Protein AF-R7PE10-F1 (afdb_monomer_lite)

Sequence (151 aa):
MESRLYNHFIDLTVTGHSGDSTVVWYKQIDTQYNHSYPWTYMPRTNENVFPLPYLKSQQSVAYDNRIMTIGLTPQGTLSDIYTSADNGRTWFSGEEYVGPANAQASNQVAMLCTPDHFVWLFCGGSGQIWRGRLNRMGWTENQTSFTRTAH

Foldseek 3Di:
DDDPPCPQKDKDWDWDDDPFFIWIWIWIAGNVVRDTDDIDTDDDDPPQPAADTRFAQKDWDCAPCWIWIWHADPQQWTDAIWIGNPRRSHIDRDPQRGDDPPDGARHHKYWDADPLGWIWIAHHPVRDIDIDHGPVSNDDDDPPDDDDDDD

Radius of gyration: 19.05 Å; chains: 1; bounding box: 40×42×66 Å

pLDDT: mean 86.99, std 12.26, range [32.38, 97.5]

Secondary structure (DSSP, 8-state):
---GGGTTEEEEEEEEEETTEEEEEEEEEETTTTEEPPPEEEPPPTT-SSPPPP-EEEEEEEETTEEEEEEE-TTSPBPPPEEESSTTSS-B--TTSPPPTT---SS-EEEEE-TT--EEEEETTTTEEEEE--GGGG-------------

Structure (mmCIF, N/CA/C/O backbone):
data_AF-R7PE10-F1
#
_entry.id   AF-R7PE10-F1
#
loop_
_atom_site.group_PDB
_atom_site.id
_atom_site.type_symbol
_atom_site.label_atom_id
_atom_site.label_alt_id
_atom_site.label_comp_id
_atom_site.label_asym_id
_atom_site.label_entity_id
_atom_site.label_seq_id
_atom_site.pdbx_PDB_ins_code
_atom_site.Cartn_x
_atom_site.Cartn_y
_atom_site.Cartn_z
_atom_site.occupancy
_atom_site.B_iso_or_equiv
_atom_site.auth_seq_id
_atom_site.auth_comp_id
_atom_site.auth_asym_id
_atom_site.auth_atom_id
_atom_site.pdbx_PDB_model_num
ATOM 1 N N . MET A 1 1 ? 1.672 4.671 -23.386 1.00 32.38 1 MET A N 1
ATOM 2 C CA . MET A 1 1 ? 2.798 4.462 -24.318 1.00 32.38 1 MET A CA 1
ATOM 3 C C . MET A 1 1 ? 4.008 4.135 -23.456 1.00 32.38 1 MET A C 1
ATOM 5 O O . MET A 1 1 ? 4.676 5.044 -22.987 1.00 32.38 1 MET A O 1
ATOM 9 N N . GLU A 1 2 ? 4.193 2.858 -23.121 1.00 33.59 2 GLU A N 1
ATOM 10 C CA . GLU A 1 2 ? 5.354 2.406 -22.347 1.00 33.59 2 GLU A CA 1
ATOM 11 C C . GLU A 1 2 ? 6.595 2.429 -23.246 1.00 33.59 2 GLU A C 1
ATOM 13 O O . GLU A 1 2 ? 6.574 1.939 -24.379 1.00 33.59 2 GLU A O 1
ATOM 18 N N . SER A 1 3 ? 7.670 3.047 -22.763 1.00 32.41 3 SER A N 1
ATOM 19 C CA . SER A 1 3 ? 8.963 3.035 -23.441 1.00 32.41 3 SER A CA 1
ATOM 20 C C . SER A 1 3 ? 9.518 1.609 -23.438 1.00 32.41 3 SER A C 1
ATOM 22 O O . SER A 1 3 ? 9.800 1.048 -22.383 1.00 32.41 3 SER A O 1
ATOM 24 N N . ARG A 1 4 ? 9.727 1.029 -24.627 1.00 47.34 4 ARG A N 1
ATOM 25 C CA . ARG A 1 4 ? 10.306 -0.318 -24.813 1.00 47.34 4 ARG A CA 1
ATOM 26 C C . ARG A 1 4 ? 11.759 -0.457 -24.324 1.00 47.34 4 ARG A C 1
ATOM 28 O O . ARG A 1 4 ? 12.301 -1.554 -24.383 1.00 47.34 4 ARG A O 1
ATOM 35 N N . LEU A 1 5 ? 12.400 0.620 -23.862 1.00 53.97 5 LEU A N 1
ATOM 36 C CA . LEU A 1 5 ? 13.821 0.626 -23.494 1.00 53.97 5 LEU A CA 1
ATOM 37 C C . LEU A 1 5 ? 14.114 0.047 -22.097 1.00 53.97 5 LEU A C 1
ATOM 39 O O . LEU A 1 5 ? 15.261 -0.299 -21.837 1.00 53.97 5 LEU A O 1
ATOM 43 N N . TYR A 1 6 ? 13.108 -0.112 -21.228 1.00 58.75 6 TYR A N 1
ATOM 44 C CA . TYR A 1 6 ? 13.314 -0.477 -19.814 1.00 58.75 6 TYR A CA 1
ATOM 45 C C . TYR A 1 6 ? 12.623 -1.781 -19.372 1.00 58.75 6 TYR A C 1
ATOM 47 O O . TYR A 1 6 ? 12.499 -2.030 -18.181 1.00 58.75 6 TYR A O 1
ATOM 55 N N . ASN A 1 7 ? 12.214 -2.652 -20.304 1.00 72.50 7 ASN A N 1
ATOM 56 C CA . ASN A 1 7 ? 11.528 -3.921 -19.983 1.00 72.50 7 ASN A CA 1
ATOM 57 C C . ASN A 1 7 ? 12.397 -4.933 -19.195 1.00 72.50 7 ASN A C 1
ATOM 59 O O . ASN A 1 7 ? 11.908 -5.954 -18.731 1.00 72.50 7 ASN A O 1
ATOM 63 N N . HIS A 1 8 ? 13.699 -4.688 -19.053 1.00 86.12 8 HIS A N 1
ATOM 64 C CA . HIS A 1 8 ? 14.573 -5.543 -18.250 1.00 86.12 8 HIS A CA 1
ATOM 65 C C . HIS A 1 8 ? 14.785 -5.021 -16.827 1.00 86.12 8 HIS A C 1
ATOM 67 O O . HIS A 1 8 ? 15.413 -5.722 -16.038 1.00 86.12 8 HIS A O 1
ATOM 73 N N . PHE A 1 9 ? 14.271 -3.842 -16.468 1.00 87.94 9 PHE A N 1
ATOM 74 C CA . PHE A 1 9 ? 14.392 -3.334 -15.106 1.00 87.94 9 PHE A CA 1
ATOM 75 C C . PHE A 1 9 ? 13.174 -3.674 -14.254 1.00 87.94 9 PHE A C 1
ATOM 77 O O . PHE A 1 9 ? 12.032 -3.494 -14.666 1.00 87.94 9 PHE A O 1
ATOM 84 N N . ILE A 1 10 ? 13.443 -4.134 -13.036 1.00 88.88 10 ILE A N 1
ATOM 85 C CA . ILE A 1 10 ? 12.460 -4.335 -11.977 1.00 88.88 10 ILE A CA 1
ATOM 86 C C . ILE A 1 10 ? 12.789 -3.364 -10.850 1.00 88.88 10 ILE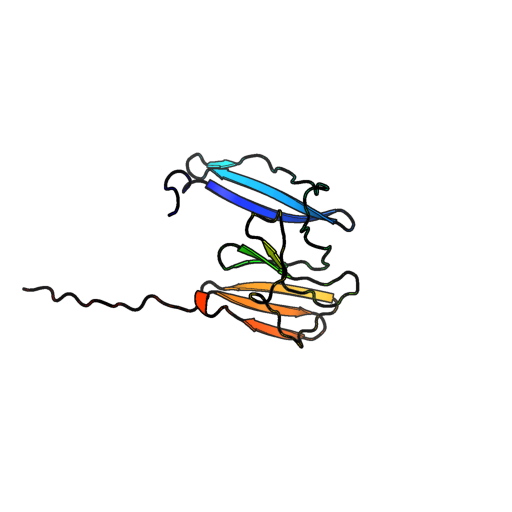 A C 1
ATOM 88 O O . ILE A 1 10 ? 13.900 -3.391 -10.313 1.00 88.88 10 ILE A O 1
ATOM 92 N N . ASP A 1 11 ? 11.806 -2.562 -10.456 1.00 87.69 11 ASP A N 1
ATOM 93 C CA . ASP A 1 11 ? 11.891 -1.715 -9.273 1.00 87.69 11 ASP A CA 1
ATOM 94 C C . ASP A 1 11 ? 11.271 -2.427 -8.070 1.00 87.69 11 ASP A C 1
ATOM 96 O O . ASP A 1 11 ? 10.132 -2.895 -8.099 1.00 87.69 11 ASP A O 1
ATOM 100 N N . LEU A 1 12 ? 12.033 -2.496 -6.984 1.00 89.75 12 LEU A N 1
ATOM 101 C CA . LEU A 1 12 ? 11.570 -2.930 -5.676 1.00 89.75 12 LEU A CA 1
ATOM 102 C C . LEU A 1 12 ? 11.438 -1.706 -4.779 1.00 89.75 12 LEU A C 1
ATOM 104 O O . LEU A 1 12 ? 12.413 -0.988 -4.555 1.00 89.75 12 LEU A O 1
ATOM 108 N N . THR A 1 13 ? 10.251 -1.505 -4.219 1.00 90.44 13 THR A N 1
ATOM 109 C CA . THR A 1 13 ? 9.988 -0.483 -3.203 1.00 90.44 13 THR A CA 1
ATOM 110 C C . THR A 1 13 ? 9.643 -1.157 -1.888 1.00 90.44 13 THR A C 1
ATOM 112 O O . THR A 1 13 ? 8.770 -2.021 -1.831 1.00 90.44 13 THR A O 1
ATOM 115 N N . VAL A 1 14 ? 10.317 -0.741 -0.819 1.00 90.62 14 VAL A N 1
ATOM 116 C CA . VAL A 1 14 ? 10.036 -1.182 0.546 1.00 90.62 14 VAL A CA 1
ATOM 117 C C . VAL A 1 14 ? 9.724 0.038 1.391 1.00 90.62 14 VAL A C 1
ATOM 119 O O . VAL A 1 14 ? 10.516 0.974 1.485 1.00 90.62 14 VAL A O 1
ATOM 122 N N . THR A 1 15 ? 8.564 0.003 2.029 1.00 88.12 15 THR A N 1
ATOM 123 C CA . THR A 1 15 ? 8.124 0.994 3.007 1.00 88.12 15 THR A CA 1
ATOM 124 C C . THR A 1 15 ? 8.238 0.396 4.400 1.00 88.12 15 THR A C 1
ATOM 126 O O . THR A 1 15 ? 7.787 -0.725 4.630 1.00 88.12 15 THR A O 1
ATOM 129 N N . GLY A 1 16 ? 8.818 1.139 5.332 1.00 85.88 16 GLY A N 1
ATOM 130 C CA . GLY A 1 16 ? 8.923 0.737 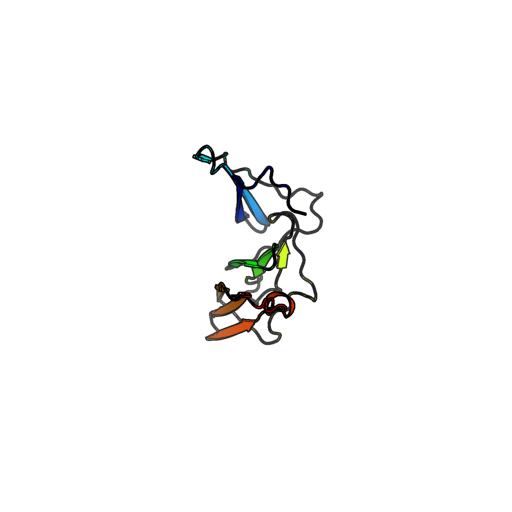6.730 1.00 85.88 16 GLY A CA 1
ATOM 131 C C . GLY A 1 16 ? 8.853 1.941 7.655 1.00 85.88 16 GLY A C 1
ATOM 132 O O . GLY A 1 16 ? 8.450 3.027 7.240 1.00 85.88 16 GLY A O 1
ATOM 133 N N . HIS A 1 17 ? 9.293 1.767 8.898 1.00 85.38 17 HIS A N 1
ATOM 134 C CA . HIS A 1 17 ? 9.270 2.831 9.899 1.00 85.38 17 HIS A CA 1
ATOM 135 C C . HIS A 1 17 ? 10.646 3.058 10.517 1.00 85.38 17 HIS A C 1
ATOM 137 O O . HIS A 1 17 ? 11.396 2.115 10.763 1.00 85.38 17 HIS A O 1
ATOM 143 N N . SER A 1 18 ? 10.943 4.322 10.800 1.00 83.00 18 SER A N 1
ATOM 144 C CA . SER A 1 18 ? 12.053 4.747 11.648 1.00 83.00 18 SER A CA 1
ATOM 145 C C . SER A 1 18 ? 11.502 5.744 12.662 1.00 83.00 18 SER A C 1
ATOM 147 O O . SER A 1 18 ? 11.205 6.888 12.312 1.00 83.00 18 SER A O 1
ATOM 149 N N . GLY A 1 19 ? 11.315 5.298 13.907 1.00 82.19 19 GLY A N 1
ATOM 150 C CA . GLY A 1 19 ? 10.530 6.041 14.896 1.00 82.19 19 GLY A CA 1
ATOM 151 C C . GLY A 1 19 ? 9.096 6.258 14.403 1.00 82.19 19 GLY A C 1
ATOM 152 O O . GLY A 1 19 ? 8.478 5.334 13.876 1.00 82.19 19 GLY A O 1
ATOM 153 N N . ASP A 1 20 ? 8.611 7.494 14.498 1.00 77.19 20 ASP A N 1
ATOM 154 C CA . ASP A 1 20 ? 7.248 7.877 14.100 1.00 77.19 20 ASP A CA 1
ATOM 155 C C . ASP A 1 20 ? 7.147 8.346 12.636 1.00 77.19 20 ASP A C 1
ATOM 157 O O . ASP A 1 20 ? 6.196 9.023 12.248 1.00 77.19 20 ASP A O 1
ATOM 161 N N . SER A 1 21 ? 8.149 8.044 11.806 1.00 76.56 21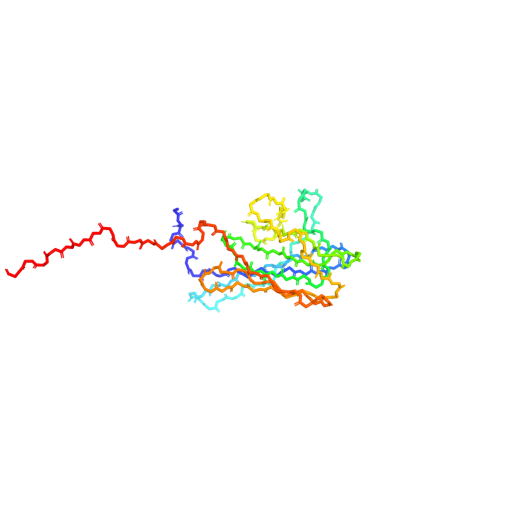 SER A N 1
ATOM 162 C CA . SER A 1 21 ? 8.164 8.407 10.385 1.00 76.56 21 SER A CA 1
ATOM 163 C C . SER A 1 21 ? 8.229 7.177 9.491 1.00 76.56 21 SER A C 1
ATOM 165 O O . SER A 1 21 ? 8.971 6.229 9.759 1.00 76.56 21 SER A O 1
ATOM 167 N N . THR A 1 22 ? 7.480 7.218 8.391 1.00 81.44 22 THR A N 1
ATOM 168 C CA . THR A 1 22 ? 7.630 6.253 7.301 1.00 81.44 22 THR A CA 1
ATOM 169 C C . THR A 1 22 ? 8.942 6.509 6.569 1.00 81.44 22 THR A C 1
ATOM 171 O O . THR A 1 22 ? 9.281 7.650 6.250 1.00 81.44 22 THR A O 1
ATOM 174 N N . VAL A 1 23 ? 9.667 5.433 6.289 1.00 88.25 23 VAL A N 1
ATOM 175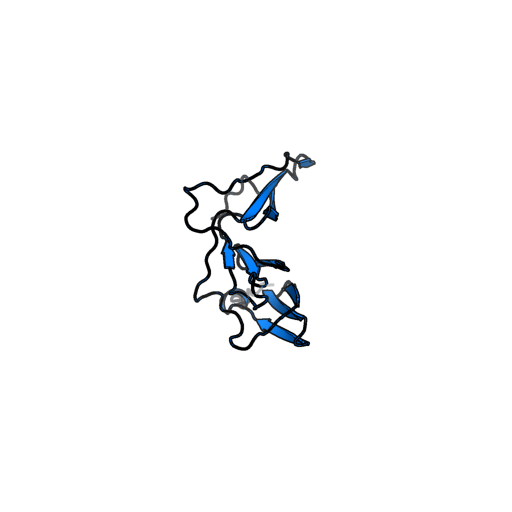 C CA . VAL A 1 23 ? 10.886 5.428 5.483 1.00 88.25 23 VAL A CA 1
ATOM 176 C C . VAL A 1 23 ? 10.674 4.605 4.227 1.00 88.25 23 VAL A C 1
ATOM 178 O O . VAL A 1 23 ? 9.990 3.580 4.260 1.00 88.25 23 VAL A O 1
ATOM 181 N N . VAL A 1 24 ? 11.285 5.041 3.128 1.00 89.62 24 VAL A N 1
ATOM 182 C CA . VAL A 1 24 ? 11.210 4.338 1.849 1.00 89.62 24 VAL A CA 1
ATOM 183 C C . VAL A 1 24 ? 12.603 3.978 1.377 1.00 89.62 24 VAL A C 1
ATOM 185 O O . VAL A 1 24 ? 13.525 4.793 1.395 1.00 89.62 24 VAL A O 1
ATOM 188 N N . TRP A 1 25 ? 12.736 2.733 0.950 1.00 91.69 25 TRP A N 1
ATOM 189 C CA . TRP A 1 25 ? 13.923 2.201 0.313 1.00 91.69 25 TRP A CA 1
ATOM 190 C C . TRP A 1 25 ? 13.537 1.710 -1.067 1.00 91.69 25 TRP A C 1
ATOM 192 O O . TRP A 1 25 ? 12.503 1.061 -1.233 1.00 91.69 25 TRP A O 1
ATOM 202 N N . TYR A 1 26 ? 14.377 2.001 -2.050 1.00 91.06 26 TYR A N 1
ATOM 203 C CA . TYR A 1 26 ? 14.200 1.460 -3.387 1.00 91.06 26 TYR A CA 1
ATOM 204 C C . TYR A 1 26 ? 15.453 0.746 -3.859 1.00 91.06 26 TYR A C 1
ATOM 206 O O . TYR A 1 26 ? 16.574 1.053 -3.439 1.00 91.06 26 TYR A O 1
ATOM 214 N N . LYS A 1 27 ? 15.237 -0.225 -4.733 1.00 92.50 27 LYS A N 1
ATOM 215 C CA . LYS A 1 27 ? 16.286 -0.988 -5.382 1.00 92.50 27 LYS A CA 1
ATOM 216 C C . LYS A 1 27 ? 15.848 -1.321 -6.793 1.00 92.50 27 LYS A C 1
ATOM 218 O O . LYS A 1 27 ? 14.733 -1.780 -6.996 1.00 92.50 27 LYS A O 1
ATOM 223 N N . GLN A 1 28 ? 16.761 -1.148 -7.732 1.00 92.44 28 GLN A N 1
ATOM 224 C CA . GLN A 1 28 ? 16.553 -1.503 -9.125 1.00 92.44 28 GLN A CA 1
ATOM 225 C C . GLN A 1 28 ? 17.314 -2.794 -9.438 1.00 92.44 28 GLN A C 1
ATOM 227 O O . GLN A 1 28 ? 18.435 -3.009 -8.960 1.00 92.44 28 GLN A O 1
ATOM 232 N N . ILE A 1 29 ? 16.697 -3.675 -10.217 1.00 92.81 29 ILE A N 1
ATOM 233 C CA . ILE A 1 29 ? 17.282 -4.933 -10.679 1.00 92.81 29 ILE A CA 1
ATOM 234 C C . ILE A 1 29 ? 17.225 -4.951 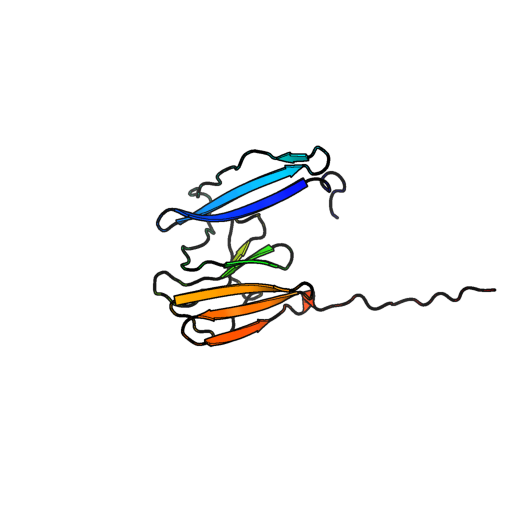-12.198 1.00 92.81 29 ILE A C 1
ATOM 236 O O . ILE A 1 29 ? 16.156 -4.831 -12.779 1.00 92.81 29 ILE A O 1
ATOM 240 N N . ASP A 1 30 ? 18.377 -5.130 -12.825 1.00 92.88 30 ASP A N 1
ATOM 241 C CA . ASP A 1 30 ? 18.515 -5.391 -14.248 1.00 92.88 30 ASP A CA 1
ATOM 242 C C . ASP A 1 30 ? 18.482 -6.904 -14.493 1.00 92.88 30 ASP A C 1
ATOM 244 O O . ASP A 1 30 ? 19.421 -7.637 -14.173 1.00 92.88 30 ASP A O 1
ATOM 248 N N . THR A 1 31 ? 17.382 -7.384 -15.056 1.00 92.56 31 THR A N 1
ATOM 249 C CA . THR A 1 31 ? 17.171 -8.800 -15.374 1.00 92.56 31 THR A CA 1
ATOM 250 C C . THR A 1 31 ? 17.938 -9.264 -16.609 1.00 92.56 31 THR A C 1
ATOM 252 O O . THR A 1 31 ? 18.206 -10.457 -16.726 1.00 92.56 31 THR A O 1
ATOM 255 N N . GLN A 1 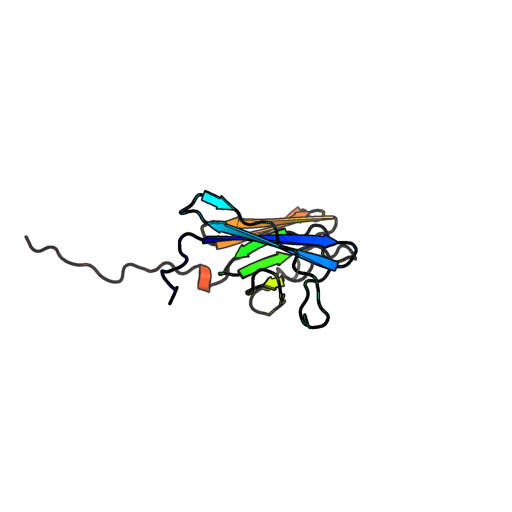32 ? 18.344 -8.358 -17.504 1.00 92.56 32 GLN A N 1
ATOM 256 C CA . GLN A 1 32 ? 19.103 -8.710 -18.703 1.00 92.56 32 GLN A CA 1
ATOM 257 C C . GLN A 1 32 ? 20.547 -9.071 -18.347 1.00 92.56 32 GLN A C 1
ATOM 259 O O . GLN A 1 32 ? 21.092 -10.036 -18.882 1.00 92.56 32 GLN A O 1
ATOM 264 N N . TYR A 1 33 ? 21.152 -8.325 -17.422 1.00 91.31 33 TYR A N 1
ATOM 265 C CA . TYR A 1 33 ? 22.524 -8.569 -16.967 1.00 91.31 33 TYR A CA 1
ATOM 266 C C . TYR A 1 33 ? 22.605 -9.264 -15.604 1.00 91.31 33 TYR A C 1
ATOM 268 O O . TYR A 1 33 ? 23.701 -9.420 -15.064 1.00 91.31 33 TYR A O 1
ATOM 276 N N . ASN A 1 34 ? 21.463 -9.679 -15.041 1.00 90.56 34 ASN A N 1
ATOM 277 C CA . ASN A 1 34 ? 21.351 -10.228 -13.687 1.00 90.56 34 ASN A CA 1
ATOM 278 C C . ASN A 1 34 ? 22.081 -9.351 -12.649 1.00 90.56 34 ASN A C 1
ATOM 280 O O . ASN A 1 34 ? 22.813 -9.836 -11.781 1.00 90.56 34 ASN A O 1
ATOM 284 N N . HIS A 1 35 ? 21.930 -8.034 -12.787 1.00 93.75 35 HIS A N 1
ATOM 285 C CA . HIS A 1 35 ? 22.614 -7.051 -11.964 1.00 93.75 35 HIS A CA 1
ATOM 286 C C . HIS A 1 35 ? 21.641 -6.411 -10.982 1.00 93.75 35 HIS A C 1
ATOM 288 O O . HIS A 1 35 ? 20.514 -6.061 -11.313 1.00 93.75 35 HIS A O 1
ATOM 294 N N . SER A 1 36 ? 22.087 -6.236 -9.746 1.00 93.88 36 SER A N 1
ATOM 295 C CA . SER A 1 36 ? 21.272 -5.703 -8.663 1.00 93.88 36 SER A CA 1
ATOM 296 C C . SER A 1 36 ? 21.965 -4.472 -8.095 1.00 93.88 36 SER A C 1
ATOM 298 O O . SER A 1 36 ? 23.013 -4.605 -7.458 1.00 93.88 36 SER A O 1
ATOM 300 N N . TYR A 1 37 ? 21.351 -3.303 -8.257 1.00 93.56 37 TYR A N 1
ATOM 301 C CA . TYR A 1 37 ? 21.878 -2.062 -7.698 1.00 93.56 37 TYR A CA 1
ATOM 302 C C . TYR A 1 37 ? 21.742 -2.041 -6.163 1.00 93.56 37 TYR A C 1
ATOM 304 O O . TYR A 1 37 ? 20.898 -2.752 -5.603 1.00 93.56 37 TYR A O 1
ATOM 312 N N . PRO A 1 38 ? 22.567 -1.259 -5.445 1.00 95.56 38 PRO A N 1
ATOM 313 C CA . PRO A 1 38 ? 22.432 -1.100 -4.002 1.00 95.56 38 PRO A CA 1
ATOM 314 C C . PRO A 1 38 ? 21.071 -0.520 -3.601 1.00 95.56 38 PRO A C 1
ATOM 316 O O . PRO A 1 38 ? 20.464 0.260 -4.337 1.00 95.56 38 PRO A O 1
ATOM 319 N N . TRP A 1 39 ? 20.619 -0.864 -2.395 1.00 94.50 39 TRP A N 1
ATOM 320 C CA . TRP A 1 39 ? 19.477 -0.192 -1.783 1.00 94.50 39 TRP A CA 1
ATOM 321 C C . TRP A 1 39 ? 19.780 1.288 -1.595 1.00 94.50 39 TRP A C 1
ATOM 323 O O . TRP A 1 39 ? 20.824 1.651 -1.055 1.00 94.50 39 TRP A O 1
ATOM 333 N N . THR A 1 40 ? 18.837 2.130 -1.994 1.00 91.69 40 THR A N 1
ATOM 334 C CA . THR A 1 40 ? 18.935 3.571 -1.807 1.00 91.69 40 THR A CA 1
ATOM 335 C C . THR A 1 40 ? 17.825 4.037 -0.879 1.00 91.69 40 THR A C 1
ATOM 337 O O . THR A 1 40 ? 16.641 3.775 -1.107 1.00 91.69 40 THR A O 1
ATOM 340 N N . TYR A 1 41 ? 18.230 4.727 0.184 1.00 89.00 41 TYR A N 1
ATOM 341 C CA . TYR A 1 41 ? 17.326 5.360 1.133 1.00 89.00 41 TYR A CA 1
ATOM 342 C C . TYR A 1 41 ? 16.737 6.631 0.527 1.00 89.00 41 TYR A C 1
ATOM 344 O O . TYR A 1 41 ? 17.480 7.493 0.055 1.00 89.00 41 TYR A O 1
ATOM 352 N N . MET A 1 42 ? 15.415 6.767 0.573 1.00 82.75 42 MET A N 1
ATOM 353 C CA . MET A 1 42 ? 14.737 8.021 0.270 1.00 82.75 42 MET A CA 1
ATOM 354 C C . MET A 1 42 ? 14.352 8.707 1.584 1.00 82.75 42 MET A C 1
ATOM 356 O O . MET A 1 42 ? 13.357 8.319 2.205 1.00 82.75 42 MET A O 1
ATOM 360 N N . PRO A 1 43 ? 15.130 9.704 2.044 1.00 75.00 43 PRO A N 1
ATOM 361 C CA . PRO A 1 43 ? 14.785 10.425 3.254 1.00 75.00 43 PRO A CA 1
ATOM 362 C C . PRO A 1 43 ? 13.507 11.228 3.045 1.00 75.00 43 PRO A C 1
ATOM 364 O O . PRO A 1 43 ? 13.256 11.779 1.971 1.00 75.00 43 PRO A O 1
ATOM 367 N N . ARG A 1 44 ? 12.732 11.374 4.119 1.00 74.94 44 ARG A N 1
ATOM 368 C CA . ARG A 1 44 ? 11.717 12.418 4.171 1.00 74.94 44 ARG A CA 1
ATOM 369 C C . ARG A 1 44 ? 12.427 13.771 4.152 1.00 74.94 44 ARG A C 1
ATOM 371 O O . ARG A 1 44 ? 13.199 14.078 5.058 1.00 74.94 44 ARG A O 1
ATOM 378 N N . THR A 1 45 ? 12.153 14.572 3.133 1.00 76.06 45 THR A N 1
ATOM 379 C CA . THR A 1 45 ? 12.592 15.967 3.057 1.00 76.06 45 THR A CA 1
ATOM 380 C C . THR A 1 45 ? 11.424 16.891 3.393 1.00 76.06 45 THR A C 1
ATOM 382 O O . THR A 1 45 ? 10.260 16.495 3.306 1.00 76.06 45 THR A O 1
ATOM 385 N N . ASN A 1 46 ? 11.722 18.139 3.757 1.00 78.75 46 ASN A N 1
ATOM 386 C CA . ASN A 1 46 ? 10.694 19.158 4.005 1.00 78.75 46 ASN A CA 1
ATOM 387 C C . ASN A 1 46 ? 9.885 19.500 2.740 1.00 78.75 46 ASN A C 1
ATOM 389 O O . ASN A 1 46 ? 8.801 20.063 2.834 1.00 78.75 46 ASN A O 1
ATOM 393 N N . GLU A 1 47 ? 10.411 19.150 1.566 1.00 77.56 47 GLU A N 1
ATOM 394 C CA . GLU A 1 47 ? 9.757 19.320 0.266 1.00 77.56 47 GLU A CA 1
ATOM 395 C C . GLU A 1 47 ? 8.684 18.251 0.009 1.00 77.56 47 GLU A C 1
ATOM 397 O O . GLU A 1 47 ? 7.835 18.424 -0.864 1.00 77.56 47 GLU A O 1
ATOM 402 N N . ASN A 1 48 ? 8.684 17.150 0.770 1.00 78.69 48 ASN A N 1
ATOM 403 C CA . ASN A 1 48 ? 7.652 16.131 0.663 1.00 78.69 48 ASN A CA 1
ATOM 404 C C . ASN A 1 48 ? 6.388 16.557 1.423 1.00 78.69 48 ASN A C 1
ATOM 406 O O . ASN A 1 48 ? 6.257 16.338 2.631 1.00 78.69 48 ASN A O 1
ATOM 410 N N . VAL A 1 49 ? 5.450 17.154 0.688 1.00 83.94 49 VAL A N 1
ATOM 411 C CA . VAL A 1 49 ? 4.182 17.675 1.223 1.00 83.94 49 VAL A CA 1
ATOM 412 C C . VAL A 1 49 ? 3.192 16.557 1.586 1.00 83.94 49 VAL A C 1
ATOM 414 O O . VAL A 1 49 ? 2.312 16.770 2.417 1.00 83.94 49 VAL A O 1
ATOM 417 N N . PHE A 1 50 ? 3.355 15.351 1.030 1.00 89.31 50 PHE A N 1
ATOM 418 C CA . PHE A 1 50 ? 2.411 14.236 1.183 1.00 89.31 50 PHE A CA 1
ATOM 419 C C . PHE A 1 50 ? 3.095 12.951 1.689 1.00 89.31 50 PHE A C 1
ATOM 421 O O . PHE A 1 50 ? 3.132 11.945 0.975 1.00 89.31 50 PHE A O 1
ATOM 428 N N . PRO A 1 51 ? 3.667 12.946 2.909 1.00 88.62 51 PRO A N 1
ATOM 429 C CA . PRO A 1 51 ? 4.268 11.745 3.475 1.00 88.62 51 PRO A CA 1
ATOM 430 C C . PRO A 1 51 ? 3.194 10.733 3.899 1.00 88.62 51 PRO A C 1
ATOM 432 O O . PRO A 1 51 ? 2.104 11.113 4.326 1.00 88.62 51 PRO A O 1
ATOM 435 N N . LEU A 1 52 ? 3.533 9.442 3.888 1.00 91.06 52 LEU A N 1
ATOM 436 C CA . LEU A 1 52 ? 2.705 8.437 4.557 1.00 91.06 52 LEU A CA 1
ATOM 437 C C . LEU A 1 52 ? 2.804 8.639 6.079 1.00 91.06 52 LEU A C 1
ATOM 439 O O . LEU A 1 52 ? 3.927 8.599 6.604 1.00 91.06 52 LEU A O 1
ATOM 443 N N . PRO A 1 53 ? 1.688 8.818 6.809 1.00 91.06 53 PRO A N 1
ATOM 444 C CA . PRO A 1 53 ? 1.716 8.809 8.268 1.00 91.06 53 PRO A CA 1
ATOM 445 C C . PRO A 1 53 ? 2.251 7.479 8.809 1.00 91.06 53 PRO A C 1
ATOM 447 O O . PRO A 1 53 ? 2.214 6.454 8.135 1.00 91.06 53 PRO A O 1
ATOM 450 N N . TYR A 1 54 ? 2.741 7.479 10.047 1.00 91.75 54 TYR A N 1
ATOM 451 C CA . TYR A 1 54 ? 3.114 6.234 10.711 1.00 91.75 54 TYR A CA 1
ATOM 452 C C . TYR A 1 54 ? 1.883 5.341 10.917 1.00 91.75 54 TYR A C 1
ATOM 454 O O . TYR A 1 54 ? 0.885 5.772 11.502 1.00 91.75 54 TYR A O 1
ATOM 462 N N . LEU A 1 55 ? 1.983 4.090 10.463 1.00 93.19 55 LEU A N 1
ATOM 463 C CA . LEU A 1 55 ? 0.933 3.082 10.556 1.00 93.19 55 LEU A CA 1
ATOM 464 C C . LEU A 1 55 ? 1.471 1.817 11.235 1.00 93.19 55 LEU A C 1
ATOM 466 O O . LEU A 1 55 ? 2.379 1.161 10.738 1.00 93.19 55 LEU A O 1
ATOM 470 N N . LYS A 1 56 ? 0.877 1.410 12.354 1.00 93.06 56 LYS A N 1
ATOM 471 C CA . LYS A 1 56 ? 1.135 0.097 12.956 1.00 93.06 56 LYS A CA 1
ATOM 472 C C . LYS A 1 56 ? 0.573 -0.999 12.052 1.00 93.06 56 LYS A C 1
ATOM 474 O O . LYS A 1 56 ? -0.450 -0.808 11.401 1.00 93.06 56 LYS A O 1
ATOM 479 N N . SER A 1 57 ? 1.206 -2.173 12.047 1.00 94.25 57 SER A N 1
ATOM 480 C CA . SER A 1 57 ? 0.774 -3.308 11.215 1.00 94.25 57 SER A CA 1
ATOM 481 C C . SER A 1 57 ? 0.590 -2.937 9.731 1.00 94.25 57 SER A C 1
ATOM 483 O O . SER A 1 57 ? -0.294 -3.486 9.078 1.00 94.25 57 SER A O 1
ATOM 485 N N . GLN A 1 58 ? 1.392 -2.005 9.199 1.00 94.25 58 GLN A N 1
ATOM 486 C CA . GLN A 1 58 ? 1.282 -1.552 7.813 1.00 94.25 58 GLN A CA 1
ATOM 487 C C . GLN A 1 58 ? 1.351 -2.731 6.834 1.00 94.25 58 GLN A C 1
ATOM 489 O O . GLN A 1 58 ? 2.210 -3.603 6.960 1.00 94.25 58 GLN A O 1
ATOM 494 N N . GLN A 1 59 ? 0.454 -2.740 5.854 1.00 94.94 59 GLN A N 1
ATOM 495 C CA . GLN A 1 59 ? 0.430 -3.683 4.742 1.00 94.94 59 GLN A CA 1
ATOM 496 C C . GLN A 1 59 ? 0.426 -2.905 3.435 1.00 94.94 59 GLN A C 1
ATOM 498 O O . GLN A 1 59 ? -0.265 -1.892 3.332 1.00 94.94 59 GLN A O 1
ATOM 503 N N . SER A 1 60 ? 1.151 -3.403 2.437 1.00 94.06 60 SER A N 1
ATOM 504 C CA . SER A 1 60 ? 1.245 -2.769 1.124 1.00 94.06 60 SER A CA 1
ATOM 505 C C . SER A 1 60 ? 1.106 -3.807 0.015 1.00 94.06 60 SER A C 1
ATOM 507 O O . SER A 1 60 ? 1.691 -4.886 0.098 1.00 94.06 60 SER A O 1
ATOM 509 N N . VAL A 1 61 ? 0.343 -3.480 -1.026 1.00 94.38 61 VAL A N 1
ATOM 510 C CA . VAL A 1 61 ? 0.162 -4.316 -2.221 1.00 94.38 61 VAL A CA 1
ATOM 511 C C . VAL A 1 61 ? 0.289 -3.468 -3.481 1.00 94.38 61 VAL A C 1
ATOM 513 O O . VAL A 1 61 ? -0.048 -2.283 -3.479 1.00 94.38 61 VAL A O 1
ATOM 516 N N . ALA A 1 62 ? 0.750 -4.077 -4.573 1.00 92.75 62 ALA A N 1
ATOM 517 C CA . ALA A 1 62 ? 0.631 -3.471 -5.892 1.00 92.75 62 ALA A CA 1
ATOM 518 C C . ALA A 1 62 ? -0.833 -3.552 -6.346 1.00 92.75 62 ALA A C 1
ATOM 520 O O . ALA A 1 62 ? -1.429 -4.633 -6.368 1.00 92.75 62 ALA A O 1
ATOM 521 N N . TYR A 1 63 ? -1.421 -2.411 -6.686 1.00 94.38 63 TYR A N 1
ATOM 522 C CA . TYR A 1 63 ? -2.810 -2.329 -7.109 1.00 94.38 63 TYR A CA 1
ATOM 523 C C . TYR A 1 63 ? -3.011 -1.127 -8.024 1.00 94.38 63 TYR A C 1
ATOM 525 O O . TYR A 1 63 ? -2.643 -0.015 -7.659 1.00 94.38 63 TYR A O 1
ATOM 533 N N . ASP A 1 64 ? -3.594 -1.354 -9.203 1.00 93.31 64 ASP A N 1
ATOM 534 C CA . ASP A 1 64 ? -3.959 -0.281 -10.138 1.00 93.31 64 ASP A CA 1
ATOM 535 C C . ASP A 1 64 ? -2.777 0.636 -10.516 1.00 93.31 64 ASP A C 1
ATOM 537 O O . ASP A 1 64 ? -2.840 1.865 -10.447 1.00 93.31 64 ASP A O 1
ATOM 541 N N . ASN A 1 65 ? -1.644 -0.001 -10.844 1.00 91.12 65 ASN A N 1
ATOM 542 C CA . ASN A 1 65 ? -0.359 0.637 -11.163 1.00 91.12 65 ASN A CA 1
ATOM 543 C C . ASN A 1 65 ? 0.160 1.593 -10.073 1.00 91.12 65 ASN A C 1
ATOM 545 O O . ASN A 1 65 ? 0.914 2.526 -10.348 1.00 91.12 65 ASN A O 1
ATOM 549 N N . ARG A 1 66 ? -0.257 1.360 -8.828 1.00 93.25 66 ARG A N 1
ATOM 550 C CA . ARG A 1 66 ? 0.116 2.119 -7.637 1.00 93.25 66 ARG A CA 1
ATOM 551 C C . ARG A 1 66 ? 0.508 1.165 -6.519 1.00 93.25 66 ARG A C 1
ATOM 553 O O . ARG A 1 66 ? 0.201 -0.028 -6.544 1.00 93.25 66 ARG A O 1
ATOM 560 N N . ILE A 1 67 ? 1.149 1.714 -5.498 1.00 93.56 67 ILE A N 1
ATOM 561 C CA . ILE A 1 67 ? 1.269 1.048 -4.204 1.00 93.56 67 ILE A CA 1
ATOM 562 C C . ILE A 1 67 ? 0.037 1.432 -3.396 1.00 93.56 67 ILE A C 1
ATOM 564 O O . ILE A 1 67 ? -0.187 2.617 -3.168 1.00 93.56 67 ILE A O 1
ATOM 568 N N . MET A 1 68 ? -0.747 0.450 -2.964 1.00 95.44 68 MET A N 1
ATOM 569 C CA . MET A 1 68 ? -1.850 0.625 -2.023 1.00 95.44 68 MET A CA 1
ATOM 570 C C . MET A 1 68 ? -1.394 0.186 -0.638 1.00 95.44 68 MET A C 1
ATOM 572 O O . MET A 1 68 ? -0.864 -0.913 -0.488 1.00 95.44 68 MET A O 1
ATOM 576 N N . THR A 1 69 ? -1.641 1.019 0.368 1.00 95.25 69 THR A N 1
ATOM 577 C CA . THR A 1 69 ? -1.259 0.774 1.756 1.00 95.25 69 THR A CA 1
ATOM 578 C C . THR A 1 69 ? -2.425 1.011 2.703 1.00 95.25 69 THR A C 1
ATOM 580 O O . THR A 1 69 ? -3.187 1.964 2.550 1.00 95.25 69 THR A O 1
ATOM 583 N N . ILE A 1 70 ? -2.510 0.166 3.726 1.00 95.25 70 ILE A N 1
ATOM 584 C CA . ILE A 1 70 ? -3.395 0.333 4.878 1.00 95.25 70 ILE A CA 1
ATOM 585 C C . ILE A 1 70 ? -2.659 -0.105 6.145 1.00 95.25 70 ILE A C 1
ATOM 587 O O . ILE A 1 70 ? -1.706 -0.885 6.091 1.00 95.25 70 ILE A O 1
ATOM 591 N N . GLY A 1 71 ? -3.098 0.377 7.298 1.00 95.12 71 GLY A N 1
ATOM 592 C CA . GLY A 1 71 ? -2.586 -0.071 8.581 1.00 95.12 71 GLY A CA 1
ATOM 593 C C . GLY A 1 71 ? -3.481 0.382 9.720 1.00 95.12 71 GLY A C 1
ATOM 594 O O . GLY A 1 71 ? -4.668 0.653 9.543 1.00 95.12 71 GLY A O 1
ATOM 595 N N . LEU A 1 72 ? -2.892 0.462 10.901 1.00 94.69 72 LEU A N 1
ATOM 596 C CA . LEU A 1 72 ? -3.529 0.989 12.094 1.00 94.69 72 LEU A CA 1
ATOM 597 C C . LEU A 1 72 ? -2.880 2.322 12.462 1.00 94.69 72 LEU A C 1
ATOM 599 O O . LEU A 1 72 ? -1.658 2.447 12.466 1.00 94.69 72 LEU A O 1
ATOM 603 N N . THR A 1 73 ? -3.681 3.315 12.820 1.00 93.38 73 THR A N 1
ATOM 604 C CA . THR A 1 73 ? -3.195 4.578 13.384 1.00 93.38 73 THR A CA 1
ATOM 605 C C . THR A 1 73 ? -2.423 4.325 14.691 1.00 93.38 73 THR A C 1
ATOM 607 O O . THR A 1 73 ? -2.538 3.249 15.294 1.00 93.38 73 THR A O 1
ATOM 610 N N . PRO A 1 74 ? -1.657 5.303 15.213 1.00 91.69 74 PRO A N 1
ATOM 611 C CA . PRO A 1 74 ? -1.045 5.186 16.538 1.00 91.69 74 PRO A CA 1
ATOM 612 C C . PRO A 1 74 ? -2.042 4.806 17.646 1.00 91.69 74 PRO A C 1
ATOM 614 O O . PRO A 1 74 ? -1.672 4.087 18.578 1.00 91.69 74 PRO A O 1
ATOM 617 N N . GLN A 1 75 ? -3.304 5.224 17.511 1.00 91.44 75 GLN A N 1
ATOM 618 C CA . GLN A 1 75 ? -4.416 4.947 18.423 1.00 91.44 75 GLN A CA 1
ATOM 619 C C . GLN A 1 75 ? -5.001 3.532 18.263 1.00 91.44 75 GLN A C 1
ATOM 621 O O . GLN A 1 75 ? -5.866 3.146 19.043 1.00 91.44 75 GLN A O 1
ATOM 626 N N . GLY A 1 76 ? -4.531 2.749 17.288 1.00 91.19 76 GLY A N 1
ATOM 627 C CA . GLY A 1 76 ? -4.994 1.381 17.049 1.00 91.19 76 GLY A CA 1
ATOM 628 C C . GLY A 1 76 ? -6.301 1.295 16.262 1.00 91.19 76 GLY A C 1
ATOM 629 O O . GLY A 1 76 ? -6.931 0.246 16.266 1.00 91.19 76 GLY A O 1
ATOM 630 N N . THR A 1 77 ? -6.720 2.373 15.594 1.00 92.31 77 THR A N 1
ATOM 631 C CA . THR A 1 77 ? -7.876 2.356 14.685 1.00 92.31 77 THR A CA 1
ATOM 632 C C . THR A 1 77 ? -7.426 2.055 13.263 1.00 92.31 77 THR A C 1
ATOM 634 O O . THR A 1 77 ? -6.325 2.437 12.875 1.00 92.31 77 THR A O 1
ATOM 637 N N . LEU A 1 78 ? -8.269 1.397 12.467 1.00 94.56 78 LEU A N 1
ATOM 638 C CA . LEU A 1 78 ? -7.993 1.194 11.044 1.00 94.56 78 LEU A CA 1
ATOM 639 C C . LEU A 1 78 ? -7.838 2.552 10.341 1.00 94.56 78 LEU A C 1
ATOM 641 O O . LEU A 1 78 ? -8.643 3.456 10.564 1.00 94.56 78 LEU A O 1
ATOM 645 N N . SER A 1 79 ? -6.780 2.706 9.547 1.00 94.31 79 SER A N 1
ATOM 646 C CA . SER A 1 79 ? -6.536 3.926 8.777 1.00 94.31 79 SER A CA 1
ATOM 647 C C . SER A 1 79 ? -7.394 3.986 7.515 1.00 94.31 79 SER A C 1
ATOM 649 O O . SER A 1 79 ? -7.922 2.970 7.058 1.00 94.31 79 SER A O 1
ATOM 651 N N . ASP A 1 80 ? -7.422 5.158 6.881 1.00 94.38 80 ASP A N 1
ATOM 652 C CA . ASP A 1 80 ? -7.770 5.247 5.465 1.00 94.38 80 ASP A CA 1
ATOM 653 C C . ASP A 1 80 ? -6.800 4.413 4.614 1.00 94.38 80 ASP A C 1
ATOM 655 O O . ASP A 1 80 ? -5.692 4.054 5.043 1.00 94.38 80 ASP A O 1
ATOM 659 N N . ILE A 1 81 ? -7.213 4.125 3.383 1.00 95.50 81 ILE A N 1
ATOM 660 C CA . ILE A 1 81 ? -6.318 3.581 2.368 1.00 95.50 81 ILE A CA 1
ATOM 661 C C . ILE A 1 81 ? -5.509 4.736 1.776 1.00 95.50 81 ILE A C 1
ATOM 663 O O . ILE A 1 81 ? -6.061 5.746 1.336 1.00 95.50 81 ILE A O 1
ATOM 667 N N . TYR A 1 82 ? -4.194 4.555 1.722 1.00 95.62 82 TYR A N 1
ATOM 668 C CA . TYR A 1 82 ? -3.271 5.464 1.056 1.00 95.62 82 TYR A CA 1
ATOM 669 C C . TYR A 1 82 ? -2.748 4.826 -0.222 1.00 95.62 82 TYR A C 1
ATOM 671 O O . TYR A 1 82 ? -2.451 3.631 -0.252 1.00 95.62 82 TYR A O 1
ATOM 679 N N . THR A 1 83 ? -2.573 5.628 -1.268 1.00 95.69 83 THR A N 1
ATOM 680 C CA . THR A 1 83 ? -1.933 5.178 -2.506 1.00 95.69 83 THR A CA 1
ATOM 681 C C . THR A 1 83 ? -0.756 6.054 -2.897 1.00 95.69 83 THR A C 1
ATOM 683 O O . THR A 1 83 ? -0.766 7.261 -2.660 1.00 95.69 83 THR A O 1
ATOM 686 N N . SER A 1 84 ? 0.241 5.443 -3.529 1.00 93.44 84 SER A N 1
ATOM 687 C CA . SER A 1 84 ? 1.386 6.131 -4.119 1.00 93.44 84 SER A CA 1
ATOM 688 C C . SER A 1 84 ? 1.541 5.741 -5.586 1.00 93.44 84 SER A C 1
ATOM 690 O O . SER A 1 84 ? 1.527 4.557 -5.925 1.00 93.44 84 SER A O 1
ATOM 692 N N . ALA A 1 85 ? 1.687 6.745 -6.452 1.00 92.62 85 ALA A N 1
ATOM 693 C CA . ALA A 1 85 ? 1.950 6.574 -7.885 1.00 92.62 85 ALA A CA 1
ATOM 694 C C . ALA A 1 85 ? 3.426 6.791 -8.257 1.00 92.62 85 ALA A C 1
ATOM 696 O O . ALA A 1 85 ? 3.789 6.678 -9.422 1.00 92.62 85 ALA A O 1
ATOM 697 N N . ASP A 1 86 ? 4.270 7.139 -7.285 1.00 89.75 86 ASP A N 1
ATOM 698 C CA . ASP A 1 86 ? 5.655 7.570 -7.488 1.00 89.75 86 ASP A CA 1
ATOM 699 C C . ASP A 1 86 ? 6.645 6.753 -6.642 1.00 89.75 86 ASP A C 1
ATOM 701 O O . ASP A 1 86 ? 7.648 7.273 -6.143 1.00 89.75 86 ASP A O 1
ATOM 705 N N . ASN A 1 87 ? 6.363 5.452 -6.512 1.00 86.94 87 ASN A N 1
ATOM 706 C CA . ASN A 1 87 ? 7.180 4.468 -5.798 1.00 86.94 87 ASN A CA 1
ATOM 707 C C . ASN A 1 87 ? 7.384 4.803 -4.310 1.00 86.94 87 ASN A C 1
ATOM 709 O O . ASN A 1 87 ? 8.471 4.649 -3.756 1.00 86.94 87 ASN A O 1
ATOM 713 N N . GLY A 1 88 ? 6.317 5.259 -3.652 1.00 89.25 88 GLY A N 1
ATOM 714 C CA . GLY A 1 88 ? 6.263 5.486 -2.211 1.00 89.25 88 GLY A CA 1
ATOM 715 C C . GLY A 1 88 ? 6.768 6.855 -1.761 1.00 89.25 88 GLY A C 1
ATOM 716 O O . GLY A 1 88 ? 6.891 7.076 -0.557 1.00 89.25 88 GLY A O 1
ATOM 717 N N . ARG A 1 89 ? 7.061 7.786 -2.675 1.00 87.00 89 ARG A N 1
ATOM 718 C CA . ARG A 1 89 ? 7.529 9.127 -2.292 1.00 87.00 89 ARG A CA 1
ATOM 719 C C . ARG A 1 89 ? 6.386 9.969 -1.740 1.00 87.00 89 ARG A C 1
ATOM 721 O O . ARG A 1 89 ? 6.531 10.525 -0.654 1.00 87.00 89 ARG A O 1
ATOM 728 N N . THR A 1 90 ? 5.261 10.021 -2.445 1.00 90.94 90 THR A N 1
ATOM 729 C CA . THR A 1 90 ? 4.056 10.742 -2.024 1.00 90.94 90 THR A CA 1
ATOM 730 C C . THR A 1 90 ? 2.867 9.804 -1.869 1.00 90.94 90 THR A C 1
ATOM 732 O O . THR A 1 90 ? 2.750 8.793 -2.567 1.00 90.94 90 THR A O 1
ATOM 735 N N . TRP A 1 91 ? 1.992 10.133 -0.919 1.00 93.19 91 TRP A N 1
ATOM 736 C CA . TRP A 1 91 ? 0.868 9.299 -0.511 1.00 93.19 91 TRP A CA 1
ATOM 737 C C . TRP A 1 91 ? -0.416 10.106 -0.418 1.00 93.19 91 TRP A C 1
ATOM 739 O O . TRP A 1 91 ? -0.463 11.151 0.225 1.00 93.19 91 TRP A O 1
ATOM 749 N N . PHE A 1 92 ? -1.476 9.577 -1.018 1.00 93.94 92 PHE A N 1
ATOM 750 C CA . PHE A 1 92 ? -2.785 10.217 -1.057 1.00 93.94 92 PHE A CA 1
ATOM 751 C C . PHE A 1 92 ? -3.856 9.259 -0.545 1.00 93.94 92 PHE A C 1
ATOM 753 O O . PHE A 1 92 ? -3.934 8.120 -1.011 1.00 93.94 92 PHE A O 1
ATOM 760 N N . SER A 1 93 ? -4.697 9.734 0.372 1.00 92.81 93 SER A N 1
ATOM 761 C CA . SER A 1 93 ? -6.006 9.145 0.653 1.00 92.81 93 SER A CA 1
ATOM 762 C C . SER A 1 93 ? -7.054 9.948 -0.118 1.00 92.81 93 SER A C 1
ATOM 764 O O . SER A 1 93 ? -7.111 11.173 -0.026 1.00 92.81 93 SER A O 1
ATOM 766 N N . GLY A 1 94 ? -7.831 9.278 -0.966 1.00 81.62 94 GLY A N 1
ATOM 767 C CA . GLY A 1 94 ? -8.786 9.932 -1.857 1.00 81.62 94 GLY A CA 1
ATOM 768 C C . GLY A 1 94 ? -10.018 9.071 -2.096 1.00 81.62 94 GLY A C 1
ATOM 769 O O . GLY A 1 94 ? -10.008 7.872 -1.825 1.00 81.62 94 GLY A O 1
ATOM 770 N N . GLU A 1 95 ? -11.066 9.686 -2.643 1.00 81.12 95 GLU A N 1
ATOM 771 C CA . GLU A 1 95 ? -12.397 9.076 -2.801 1.00 81.12 95 GLU A CA 1
ATOM 772 C C . GLU A 1 95 ? -12.434 7.846 -3.724 1.00 81.12 95 GLU A C 1
ATOM 774 O O . GLU A 1 95 ? -13.389 7.075 -3.691 1.00 81.12 95 GLU A O 1
ATOM 779 N N . GLU A 1 96 ? -11.402 7.628 -4.541 1.00 87.19 96 GLU A N 1
ATOM 780 C CA . GLU A 1 96 ? -11.325 6.446 -5.404 1.00 87.19 96 GLU A CA 1
ATOM 781 C C . GLU A 1 96 ? -11.005 5.165 -4.613 1.00 87.19 96 GLU A C 1
ATOM 783 O O . GLU A 1 96 ? -11.491 4.089 -4.956 1.00 87.19 96 GLU A O 1
ATOM 788 N N . TYR A 1 97 ? -10.223 5.269 -3.535 1.00 91.00 97 TYR A N 1
ATOM 789 C CA . TYR A 1 97 ? -9.749 4.127 -2.750 1.00 91.00 97 TYR A CA 1
ATOM 790 C C . TYR A 1 97 ? -10.319 4.195 -1.338 1.00 91.00 97 TYR A C 1
ATOM 792 O O . TYR A 1 97 ? -9.608 4.436 -0.368 1.00 91.00 97 TYR A O 1
ATOM 800 N N . VAL A 1 98 ? -11.630 4.007 -1.223 1.00 89.12 98 VAL A N 1
ATOM 801 C CA . VAL A 1 98 ? -12.330 4.103 0.061 1.00 89.12 98 VAL A CA 1
ATOM 802 C C . VAL A 1 98 ? -12.433 2.722 0.699 1.00 89.12 98 VAL A C 1
ATOM 804 O O . VAL A 1 98 ? -12.903 1.761 0.085 1.00 89.12 98 VAL A O 1
ATOM 807 N N . GLY A 1 99 ? -11.969 2.624 1.945 1.00 87.31 99 GLY A N 1
ATOM 808 C CA . GLY A 1 99 ? -12.129 1.424 2.759 1.00 87.31 99 GLY A CA 1
ATOM 809 C C . GLY A 1 99 ? -13.589 1.201 3.183 1.00 87.31 99 GLY A C 1
ATOM 810 O O . GLY A 1 99 ? -14.420 2.104 3.089 1.00 87.31 99 GLY A O 1
ATOM 811 N N . PRO A 1 100 ? -13.943 0.008 3.680 1.00 86.75 100 PRO A N 1
ATOM 812 C CA . PRO A 1 100 ? -15.294 -0.250 4.164 1.00 86.75 100 PRO A CA 1
ATOM 813 C C . PRO A 1 100 ? -15.590 0.619 5.395 1.00 86.75 100 PRO A C 1
ATOM 815 O O . PRO A 1 100 ? -14.880 0.530 6.392 1.00 86.75 100 PRO A O 1
ATOM 818 N N . ALA A 1 101 ? -16.665 1.415 5.358 1.00 84.94 101 ALA A N 1
ATOM 819 C CA . ALA A 1 101 ? -16.972 2.409 6.400 1.00 84.94 101 ALA A CA 1
ATOM 820 C C . ALA A 1 101 ? -17.092 1.829 7.826 1.00 84.94 101 ALA A C 1
ATOM 822 O O . ALA A 1 101 ? -16.816 2.516 8.803 1.00 84.94 101 ALA A O 1
ATOM 823 N N . ASN A 1 102 ? -17.484 0.557 7.944 1.00 88.69 102 ASN A N 1
ATOM 824 C CA . ASN A 1 102 ? -17.662 -0.138 9.223 1.00 88.69 102 ASN A CA 1
ATOM 825 C C . ASN A 1 102 ? -16.535 -1.142 9.523 1.00 88.69 102 ASN A C 1
ATOM 827 O O . ASN A 1 102 ? -16.702 -2.016 10.380 1.00 88.69 102 ASN A O 1
ATOM 831 N N . ALA A 1 103 ? -15.417 -1.072 8.793 1.00 90.81 103 ALA A N 1
ATOM 832 C CA . ALA A 1 103 ? -14.270 -1.929 9.041 1.00 90.81 103 ALA A CA 1
ATOM 833 C C . ALA A 1 103 ? -13.576 -1.530 10.346 1.00 90.81 103 ALA A C 1
ATOM 835 O O . ALA A 1 103 ? -13.240 -0.368 10.566 1.00 90.81 103 ALA A O 1
ATOM 836 N N . GLN A 1 104 ? -13.342 -2.511 11.210 1.00 92.81 104 GLN A N 1
ATOM 837 C CA . GLN A 1 104 ? -12.681 -2.315 12.491 1.00 92.81 104 GLN A CA 1
ATOM 838 C C . GLN A 1 104 ? -11.585 -3.345 12.680 1.00 92.81 104 GLN A C 1
ATOM 840 O O . GLN A 1 104 ? -11.834 -4.538 12.564 1.00 92.81 104 GLN A O 1
ATOM 845 N N . ALA A 1 105 ? -10.389 -2.893 13.029 1.00 92.88 105 ALA A N 1
ATOM 846 C CA . ALA A 1 105 ? -9.265 -3.722 13.438 1.00 92.88 105 ALA A CA 1
ATOM 847 C C . ALA A 1 105 ? -8.586 -3.030 14.621 1.00 92.88 105 ALA A C 1
ATOM 849 O O . ALA A 1 105 ? -8.525 -1.803 14.636 1.00 92.88 105 ALA A O 1
ATOM 850 N N . SER A 1 106 ? -8.113 -3.797 15.604 1.00 84.44 106 SER A N 1
ATOM 851 C CA . SER A 1 106 ? -7.552 -3.238 16.846 1.00 84.44 106 SER A CA 1
ATOM 852 C C . SER A 1 106 ? -6.079 -3.573 17.073 1.00 84.44 106 SER A C 1
ATOM 854 O O . SER A 1 106 ? -5.369 -2.786 17.693 1.00 84.44 106 SER A O 1
ATOM 856 N N . ASN A 1 107 ? -5.597 -4.705 16.545 1.00 86.06 107 ASN A N 1
ATOM 857 C CA . ASN A 1 107 ? -4.234 -5.185 16.822 1.00 86.06 107 ASN A CA 1
ATOM 858 C C . ASN A 1 107 ? -3.404 -5.461 15.567 1.00 86.06 107 ASN A C 1
ATOM 860 O O . ASN A 1 107 ? -2.208 -5.181 15.544 1.00 86.06 107 ASN A O 1
ATOM 864 N N . GLN A 1 108 ? -4.019 -6.035 14.536 1.00 94.44 108 GLN A N 1
ATOM 865 C CA . GLN A 1 108 ? -3.318 -6.444 13.327 1.00 94.44 108 GLN A CA 1
ATOM 866 C C . GLN A 1 108 ? -4.238 -6.320 12.124 1.00 94.44 108 GLN A C 1
ATOM 868 O O . GLN A 1 108 ? -5.450 -6.515 12.230 1.00 94.44 108 GLN A O 1
ATOM 873 N N . VAL A 1 109 ? -3.645 -6.039 10.974 1.00 96.19 109 VAL A N 1
ATOM 874 C CA . VAL A 1 109 ? -4.304 -6.135 9.677 1.00 96.19 109 VAL A CA 1
ATOM 875 C C . VAL A 1 109 ? -3.433 -6.936 8.725 1.00 96.19 109 VAL A C 1
ATOM 877 O O . VAL A 1 109 ? -2.206 -6.881 8.802 1.00 96.19 109 VAL A O 1
ATOM 880 N N . ALA A 1 110 ? -4.072 -7.672 7.826 1.00 96.94 110 ALA A N 1
ATOM 881 C CA . ALA A 1 110 ? -3.418 -8.282 6.677 1.00 96.94 110 ALA A CA 1
ATOM 882 C C . ALA A 1 110 ? -4.154 -7.851 5.409 1.00 96.94 110 ALA A C 1
ATOM 884 O O . ALA A 1 110 ? -5.383 -7.759 5.407 1.00 96.94 110 ALA A O 1
ATOM 885 N N . MET A 1 111 ? -3.404 -7.587 4.342 1.00 96.75 111 MET A N 1
ATOM 886 C CA . MET A 1 111 ? -3.957 -7.201 3.049 1.00 96.75 111 MET A CA 1
ATOM 887 C C . MET A 1 111 ? -3.260 -7.979 1.939 1.00 96.75 111 MET A C 1
ATOM 889 O O . MET A 1 111 ? -2.044 -8.152 1.972 1.00 96.75 111 MET A O 1
ATOM 893 N N . LEU A 1 112 ? -4.026 -8.433 0.952 1.00 96.88 112 LEU A N 1
ATOM 894 C CA . LEU A 1 112 ? -3.487 -9.064 -0.251 1.00 96.88 112 LEU A CA 1
ATOM 895 C C . LEU A 1 112 ? -4.322 -8.689 -1.474 1.00 96.88 112 LEU A C 1
ATOM 897 O O . LEU A 1 112 ? -5.518 -8.423 -1.362 1.00 96.88 112 LEU A O 1
ATOM 901 N N . CYS A 1 113 ? -3.682 -8.690 -2.638 1.00 96.81 113 CYS A N 1
ATOM 902 C CA . CYS A 1 113 ? -4.326 -8.507 -3.932 1.00 96.81 113 CYS A CA 1
ATOM 903 C C . CYS A 1 113 ? -4.250 -9.824 -4.708 1.00 96.81 113 CYS A C 1
ATOM 905 O O . CYS A 1 113 ? -3.185 -10.441 -4.781 1.00 96.81 113 CYS A O 1
ATOM 907 N N . THR A 1 114 ? -5.372 -10.272 -5.259 1.00 95.88 114 THR A N 1
ATOM 908 C CA . THR A 1 114 ? -5.439 -11.481 -6.085 1.00 95.88 114 THR A CA 1
ATOM 909 C C . THR A 1 114 ? -5.179 -11.163 -7.567 1.00 95.88 114 THR A C 1
ATOM 911 O O . THR A 1 114 ? -5.316 -10.009 -7.978 1.00 95.88 114 THR A O 1
ATOM 914 N N . PRO A 1 115 ? -4.840 -12.160 -8.410 1.00 93.38 115 PRO A N 1
ATOM 915 C CA . PRO A 1 115 ? -4.620 -11.940 -9.846 1.00 93.38 115 PRO A CA 1
ATOM 916 C C . PRO A 1 115 ? -5.834 -11.380 -10.604 1.00 93.38 115 PRO A C 1
ATOM 918 O O . PRO A 1 115 ? -5.674 -10.671 -11.587 1.00 93.38 115 PRO A O 1
ATOM 921 N N . ASP A 1 116 ? -7.048 -11.658 -10.132 1.00 92.88 116 ASP A N 1
ATOM 922 C CA . ASP A 1 116 ? -8.323 -11.106 -10.615 1.00 92.88 116 ASP A CA 1
ATOM 923 C C . ASP A 1 116 ? -8.659 -9.720 -10.016 1.00 92.88 116 ASP A C 1
ATOM 925 O O . ASP A 1 116 ? -9.794 -9.231 -10.111 1.00 92.88 116 ASP A O 1
ATOM 929 N N . HIS A 1 117 ? -7.645 -9.078 -9.427 1.00 94.31 117 HIS A N 1
ATOM 930 C CA . HIS A 1 117 ? -7.642 -7.728 -8.873 1.00 94.31 117 HIS A CA 1
ATOM 931 C C . HIS A 1 117 ? -8.595 -7.518 -7.693 1.00 94.31 117 HIS A C 1
ATOM 933 O O . HIS A 1 117 ? -9.058 -6.402 -7.469 1.00 94.31 117 HIS A O 1
ATOM 939 N N . PHE A 1 118 ? -8.909 -8.554 -6.912 1.00 96.44 118 PHE A N 1
ATOM 940 C CA . PHE A 1 118 ? -9.596 -8.340 -5.640 1.00 96.44 118 PHE A CA 1
ATOM 941 C C . PHE A 1 118 ? -8.596 -8.030 -4.540 1.00 96.44 118 PHE A C 1
ATOM 943 O O . PHE A 1 118 ? -7.656 -8.786 -4.301 1.00 96.44 118 PHE A O 1
ATOM 950 N N . VAL A 1 119 ? -8.856 -6.943 -3.824 1.00 96.94 119 VAL A N 1
ATOM 951 C CA . VAL A 1 119 ? -8.177 -6.625 -2.574 1.00 96.94 119 VAL A CA 1
ATOM 952 C C . VAL A 1 119 ? -8.962 -7.263 -1.442 1.00 96.94 119 VAL A C 1
ATOM 954 O O . VAL A 1 119 ? -10.164 -7.026 -1.291 1.00 96.94 119 VAL A O 1
ATOM 957 N N . TRP A 1 120 ? -8.272 -8.073 -0.652 1.00 97.50 120 TRP A N 1
ATOM 958 C CA . TRP A 1 120 ? -8.793 -8.655 0.573 1.00 97.50 120 TRP A CA 1
ATOM 959 C C . TRP A 1 120 ? -8.142 -7.989 1.773 1.00 97.50 120 TRP A C 1
ATOM 961 O O . TRP A 1 120 ? -6.924 -7.811 1.797 1.00 97.50 120 TRP A O 1
ATOM 971 N N . LEU A 1 121 ? -8.957 -7.661 2.770 1.00 97.44 121 LEU A N 1
ATOM 972 C CA . LEU A 1 121 ? -8.543 -7.083 4.040 1.00 97.44 121 LEU A CA 1
ATOM 973 C C . LEU A 1 121 ? -9.034 -7.975 5.180 1.00 97.44 121 LEU A C 1
ATOM 975 O O . LEU A 1 121 ? -10.227 -8.253 5.294 1.00 97.44 121 LEU A O 1
ATOM 979 N N . PHE A 1 122 ? -8.109 -8.381 6.040 1.00 97.06 122 PHE A N 1
ATOM 980 C CA . PHE A 1 122 ? -8.377 -9.179 7.229 1.00 97.06 122 PHE A CA 1
ATOM 981 C C . PHE A 1 122 ? -8.149 -8.311 8.460 1.00 97.06 122 PHE A C 1
ATOM 983 O O . PHE A 1 122 ? -7.044 -7.810 8.682 1.00 97.06 122 PHE A O 1
ATOM 990 N N . CYS A 1 123 ? -9.197 -8.132 9.256 1.00 96.19 123 CYS A N 1
ATOM 991 C CA . CYS A 1 123 ? -9.189 -7.254 10.413 1.00 96.19 123 CYS A CA 1
ATOM 992 C C . CYS A 1 123 ? -9.016 -8.060 11.708 1.00 96.19 123 CYS A C 1
ATOM 994 O O . CYS A 1 123 ? -9.961 -8.642 12.249 1.00 96.19 123 CYS A O 1
ATOM 996 N N . GLY A 1 124 ? -7.789 -8.087 12.228 1.00 94.31 124 GLY A N 1
ATOM 997 C CA . GLY A 1 124 ? -7.463 -8.734 13.494 1.00 94.31 124 GLY A CA 1
ATOM 998 C C . GLY A 1 124 ? -8.139 -8.045 14.682 1.00 94.31 124 GLY A C 1
ATOM 999 O O . GLY A 1 124 ? -8.215 -6.816 14.759 1.00 94.31 124 GLY A O 1
ATOM 1000 N N . GLY A 1 125 ? -8.625 -8.851 15.625 1.00 92.44 125 GLY A N 1
ATOM 1001 C CA . GLY A 1 125 ? -9.371 -8.400 16.802 1.00 92.44 125 GLY A CA 1
ATOM 1002 C C . GLY A 1 125 ? -10.888 -8.397 16.600 1.00 92.44 125 GLY A C 1
ATOM 1003 O O . GLY A 1 125 ? -11.599 -8.873 17.477 1.00 92.44 125 GLY A O 1
ATOM 1004 N N . SER A 1 126 ? -11.387 -7.948 15.443 1.00 93.62 126 SER A N 1
ATOM 1005 C CA . SER A 1 126 ? -12.826 -8.000 15.123 1.00 93.62 126 SER A CA 1
ATOM 1006 C C . SER A 1 126 ? -13.248 -9.288 14.411 1.00 93.62 126 SER A C 1
ATOM 1008 O O . SER A 1 126 ? -14.410 -9.677 14.489 1.00 93.62 126 SER A O 1
ATOM 1010 N N . GLY A 1 127 ? -12.325 -9.934 13.687 1.00 92.94 127 GLY A N 1
ATOM 1011 C CA . GLY A 1 127 ? -12.625 -11.088 12.835 1.00 92.94 127 GLY A CA 1
ATOM 1012 C C . GLY A 1 127 ? -13.311 -10.723 11.514 1.00 92.94 127 GLY A C 1
ATOM 1013 O O . GLY A 1 127 ? -13.705 -11.618 10.769 1.00 92.94 127 GLY A O 1
ATOM 1014 N N . GLN A 1 128 ? -13.460 -9.432 11.204 1.00 95.75 128 GLN A N 1
ATOM 1015 C CA . GLN A 1 128 ? -14.046 -8.995 9.940 1.00 95.75 128 GLN A CA 1
ATOM 1016 C C . GLN A 1 128 ? -13.106 -9.288 8.766 1.00 95.75 128 GLN A C 1
ATOM 1018 O O . GLN A 1 128 ? -11.887 -9.114 8.854 1.00 95.75 128 GLN A O 1
ATOM 1023 N N . ILE A 1 129 ? -13.697 -9.693 7.645 1.00 96.38 129 ILE A N 1
ATOM 1024 C CA . ILE A 1 129 ? -12.998 -9.900 6.379 1.00 96.38 129 ILE A CA 1
ATOM 1025 C C . ILE A 1 129 ? -13.743 -9.112 5.314 1.00 96.38 129 ILE A C 1
ATOM 1027 O O . ILE A 1 129 ? -14.957 -9.251 5.161 1.00 96.38 129 ILE A O 1
ATOM 1031 N N . TRP A 1 130 ? -13.005 -8.298 4.573 1.00 96.75 130 TRP A N 1
ATOM 1032 C CA . TRP A 1 130 ? -13.542 -7.460 3.515 1.00 96.75 130 TRP A CA 1
ATOM 1033 C C . TRP A 1 130 ? -12.890 -7.806 2.185 1.00 96.75 130 TRP A C 1
ATOM 1035 O O . TRP A 1 130 ? -11.706 -8.131 2.121 1.00 96.75 130 TRP A O 1
ATOM 1045 N N . ARG A 1 131 ? -13.679 -7.714 1.117 1.00 95.31 131 ARG A N 1
ATOM 1046 C CA . ARG A 1 131 ? -13.241 -7.915 -0.261 1.00 95.31 131 ARG A CA 1
ATOM 1047 C C . ARG A 1 131 ? -13.766 -6.764 -1.103 1.00 95.31 131 ARG A C 1
ATOM 1049 O O . ARG A 1 131 ? -14.957 -6.467 -1.054 1.00 95.31 131 ARG A O 1
ATOM 1056 N N . GLY A 1 132 ? -12.898 -6.166 -1.905 1.00 93.69 132 GLY A N 1
ATOM 1057 C CA . GLY A 1 132 ? -13.260 -5.090 -2.820 1.00 93.69 132 GLY A CA 1
ATOM 1058 C C . GLY A 1 132 ? -12.446 -5.134 -4.104 1.00 93.69 132 GLY A C 1
ATOM 1059 O O . GLY A 1 132 ? -11.416 -5.799 -4.182 1.00 93.69 132 GLY A O 1
ATOM 1060 N N . ARG A 1 133 ? -12.936 -4.440 -5.128 1.00 94.12 133 ARG A N 1
ATOM 1061 C CA . ARG A 1 133 ? -12.228 -4.198 -6.387 1.00 94.12 133 ARG A CA 1
ATOM 1062 C C . ARG A 1 133 ? -12.780 -2.926 -7.022 1.00 94.12 133 ARG A C 1
ATOM 1064 O O . ARG A 1 133 ? -13.970 -2.649 -6.903 1.00 94.12 133 ARG A O 1
ATOM 1071 N N . LEU A 1 134 ? -11.934 -2.184 -7.727 1.00 92.88 134 LEU A N 1
ATOM 1072 C CA . LEU A 1 134 ? -12.359 -1.043 -8.531 1.00 92.88 134 LEU A CA 1
ATOM 1073 C C . LEU A 1 134 ? -13.049 -1.530 -9.799 1.00 92.88 134 LEU A C 1
ATOM 1075 O O . LEU A 1 134 ? -12.556 -2.438 -10.465 1.00 92.88 134 LEU A O 1
ATOM 1079 N N . ASN A 1 135 ? -14.136 -0.870 -10.194 1.00 90.00 135 ASN A N 1
ATOM 1080 C CA . ASN A 1 135 ? -14.865 -1.234 -11.410 1.00 90.00 135 ASN A CA 1
ATOM 1081 C C . ASN A 1 135 ? -13.945 -1.284 -12.640 1.00 90.00 135 ASN A C 1
ATOM 1083 O O . ASN A 1 135 ? -14.039 -2.220 -13.428 1.00 90.00 135 ASN A O 1
ATOM 1087 N N . ARG A 1 136 ? -13.000 -0.336 -12.767 1.00 89.56 136 ARG A N 1
ATOM 1088 C CA . ARG A 1 136 ? -12.045 -0.299 -13.889 1.00 89.56 136 ARG A CA 1
ATOM 1089 C C . ARG A 1 136 ? -11.111 -1.513 -13.962 1.00 89.56 136 ARG A C 1
ATOM 1091 O O . ARG A 1 136 ? -10.723 -1.901 -15.053 1.00 89.56 136 ARG A O 1
ATOM 1098 N N . MET A 1 137 ? -10.827 -2.148 -12.827 1.00 90.62 137 MET A N 1
ATOM 1099 C CA . MET A 1 137 ? -9.973 -3.338 -12.739 1.00 90.62 137 MET A CA 1
ATOM 1100 C C . MET A 1 137 ? -10.743 -4.638 -13.017 1.00 90.62 137 MET A C 1
ATOM 1102 O O . MET A 1 137 ? -10.180 -5.724 -12.935 1.00 90.62 137 MET A O 1
ATOM 1106 N N . GLY A 1 138 ? -12.052 -4.553 -13.273 1.00 86.25 138 GLY A N 1
ATOM 1107 C CA . GLY A 1 138 ? -12.910 -5.713 -13.492 1.00 86.25 138 GLY A CA 1
ATOM 1108 C C . GLY A 1 138 ? -13.290 -5.990 -14.937 1.00 86.25 138 GLY A C 1
ATOM 1109 O O . GLY A 1 138 ? -13.913 -7.021 -15.193 1.00 86.25 138 GLY A O 1
ATOM 1110 N N . TRP A 1 139 ? -12.956 -5.090 -15.861 1.00 80.38 139 TRP A N 1
ATOM 1111 C CA . TRP A 1 139 ? -13.294 -5.258 -17.268 1.00 80.38 139 TRP A CA 1
ATOM 1112 C C . TRP A 1 139 ? -12.380 -6.298 -17.906 1.00 80.38 139 TRP A C 1
ATOM 1114 O O . TRP A 1 139 ? -11.160 -6.204 -17.837 1.00 80.38 139 TRP A O 1
ATOM 1124 N N . THR A 1 140 ? -12.991 -7.289 -18.543 1.00 67.25 140 THR A N 1
ATOM 1125 C CA . THR A 1 140 ? -12.314 -8.183 -19.481 1.00 67.25 140 THR A CA 1
ATOM 1126 C C . THR A 1 140 ? -12.531 -7.632 -20.885 1.00 67.25 140 THR A C 1
ATOM 1128 O O . THR A 1 140 ? -13.646 -7.238 -21.234 1.00 67.25 140 THR A O 1
ATOM 1131 N N . GLU A 1 141 ? -11.471 -7.555 -21.691 1.00 66.81 141 GLU A N 1
ATOM 1132 C CA . GLU A 1 141 ? -11.617 -7.240 -23.112 1.00 66.81 141 GLU A CA 1
ATOM 1133 C C . GLU A 1 141 ? -12.374 -8.393 -23.779 1.00 66.81 141 GLU A C 1
ATOM 1135 O O . GLU A 1 141 ? -11.842 -9.484 -23.981 1.00 66.81 141 GLU A O 1
ATOM 1140 N N . ASN A 1 142 ? -13.656 -8.176 -24.068 1.00 65.25 142 ASN A N 1
ATOM 1141 C CA . ASN A 1 142 ? -14.455 -9.157 -24.788 1.00 65.25 142 ASN A CA 1
ATOM 1142 C C . ASN A 1 142 ? -13.944 -9.270 -26.228 1.00 65.25 142 ASN A C 1
ATOM 1144 O O . ASN A 1 142 ? -13.638 -8.261 -26.864 1.00 65.25 142 ASN A O 1
ATOM 1148 N N . GLN A 1 143 ? -13.906 -10.485 -26.774 1.00 69.25 143 GLN A N 1
ATOM 1149 C CA . GLN A 1 143 ? -13.620 -10.693 -28.191 1.00 69.25 143 GLN A CA 1
ATOM 1150 C C . GLN A 1 143 ? -14.673 -9.956 -29.039 1.00 69.25 143 GLN A C 1
ATOM 1152 O O . GLN A 1 143 ? -15.842 -10.336 -29.060 1.00 69.25 143 GLN A O 1
ATOM 1157 N N . THR A 1 144 ? -14.267 -8.895 -29.740 1.00 74.62 144 THR A N 1
ATOM 1158 C CA . THR A 1 144 ? -15.164 -8.062 -30.567 1.00 74.62 144 THR A CA 1
ATOM 1159 C C . THR A 1 144 ? -15.156 -8.436 -32.046 1.00 74.62 144 THR A C 1
ATOM 1161 O O . THR A 1 144 ? -15.932 -7.877 -32.820 1.00 74.62 144 THR A O 1
ATOM 1164 N N . SER A 1 145 ? -14.305 -9.378 -32.466 1.00 74.38 145 SER A N 1
ATOM 1165 C CA . SER A 1 145 ? -14.245 -9.817 -33.861 1.00 74.38 145 SER A CA 1
ATOM 1166 C C . SER A 1 145 ? -14.159 -11.335 -33.999 1.00 74.38 145 SER A C 1
ATOM 1168 O O . SER A 1 145 ? -13.452 -12.026 -33.264 1.00 74.38 145 SER A O 1
ATOM 1170 N N . PHE A 1 146 ? -14.904 -11.846 -34.976 1.00 80.38 146 PHE A N 1
ATOM 1171 C CA . PHE A 1 146 ? -14.842 -13.223 -35.445 1.00 80.38 146 PHE A CA 1
ATOM 1172 C C . PHE A 1 146 ? -14.429 -13.173 -36.913 1.00 80.38 146 PHE A C 1
ATOM 1174 O O . PHE A 1 146 ? -15.132 -12.587 -37.737 1.00 80.38 146 PHE A O 1
ATOM 1181 N N . THR A 1 147 ? -13.283 -13.755 -37.254 1.00 78.94 147 THR A N 1
ATOM 1182 C CA . THR A 1 147 ? -12.840 -13.886 -38.644 1.00 78.94 147 THR A CA 1
ATOM 1183 C C . THR A 1 147 ? -13.205 -15.273 -39.164 1.00 78.94 147 THR A C 1
ATOM 1185 O O . THR A 1 147 ? -12.916 -16.291 -38.540 1.00 78.94 147 THR A O 1
ATOM 1188 N N . ARG A 1 148 ? -13.880 -15.322 -40.317 1.00 72.25 148 ARG A N 1
ATOM 1189 C CA . ARG A 1 148 ? -14.182 -16.576 -41.014 1.00 72.25 148 ARG A CA 1
ATOM 1190 C C . ARG A 1 148 ? -12.969 -16.972 -41.850 1.00 72.25 148 ARG A C 1
ATOM 1192 O O . ARG A 1 148 ? -12.669 -16.293 -42.829 1.00 72.25 148 ARG A O 1
ATOM 1199 N N . THR A 1 149 ? -12.311 -18.075 -41.511 1.00 58.06 149 THR A N 1
ATOM 1200 C CA . THR A 1 149 ? -11.309 -18.683 -42.397 1.00 58.06 149 THR A CA 1
ATOM 1201 C C . THR A 1 149 ? -12.037 -19.249 -43.616 1.00 58.06 149 THR A C 1
ATOM 1203 O O . THR A 1 149 ? -12.876 -20.138 -43.481 1.00 58.06 149 THR A O 1
ATOM 1206 N N . ALA A 1 150 ? -11.793 -18.682 -44.799 1.00 67.44 150 ALA A N 1
ATOM 1207 C CA . ALA A 1 150 ? -12.281 -19.249 -46.050 1.00 67.44 150 ALA A CA 1
ATOM 1208 C C . ALA A 1 150 ? -11.406 -20.461 -46.407 1.00 67.44 150 ALA A C 1
ATOM 1210 O O . ALA A 1 150 ? -10.188 -20.316 -46.511 1.00 67.44 150 ALA A O 1
ATOM 1211 N N . HIS A 1 151 ? -12.034 -21.633 -46.525 1.00 50.59 151 HIS A N 1
ATOM 1212 C CA . HIS A 1 151 ? -11.463 -22.812 -47.176 1.00 50.59 151 HIS A CA 1
ATOM 1213 C C . HIS A 1 151 ? -11.644 -22.714 -48.689 1.00 50.59 151 HIS A C 1
ATOM 1215 O O . HIS A 1 151 ? -12.695 -22.171 -49.108 1.00 50.59 151 HIS A O 1
#